Protein AF-A0A945V9R2-F1 (afdb_monomer_lite)

Structure (mmCIF, N/CA/C/O backbone):
data_AF-A0A945V9R2-F1
#
_entry.id   AF-A0A945V9R2-F1
#
loop_
_atom_site.group_PDB
_atom_site.id
_atom_site.type_symbol
_atom_site.label_atom_id
_atom_site.label_alt_id
_atom_site.label_comp_id
_atom_site.label_asym_id
_atom_site.label_entity_id
_atom_site.label_seq_id
_atom_site.pdbx_PDB_ins_code
_atom_site.Cartn_x
_atom_site.Cartn_y
_atom_site.Cartn_z
_atom_site.occupancy
_atom_site.B_iso_or_equiv
_atom_site.auth_seq_id
_atom_site.auth_comp_id
_atom_site.auth_asym_id
_atom_site.auth_atom_id
_atom_site.pdbx_PDB_model_num
ATOM 1 N N . PHE A 1 1 ? -8.295 -0.120 8.525 1.00 95.44 1 PHE A N 1
ATOM 2 C CA . PHE A 1 1 ? -8.521 0.488 7.198 1.00 95.44 1 PHE A CA 1
ATOM 3 C C . PHE A 1 1 ? -9.540 1.601 7.311 1.00 95.44 1 PHE A C 1
ATOM 5 O O . PHE A 1 1 ? -10.338 1.575 8.242 1.00 95.44 1 PHE A O 1
ATOM 12 N N . VAL A 1 2 ? -9.532 2.551 6.381 1.00 96.94 2 VAL A N 1
ATOM 13 C CA . VAL A 1 2 ? -10.630 3.510 6.217 1.00 96.94 2 VAL A CA 1
ATOM 14 C C . VAL A 1 2 ? -11.434 3.109 4.989 1.00 96.94 2 VAL A C 1
ATOM 16 O O . VAL A 1 2 ? -10.918 3.139 3.867 1.00 96.94 2 VAL A O 1
ATOM 19 N N . THR A 1 3 ? -12.676 2.687 5.196 1.00 97.12 3 THR A N 1
ATOM 20 C CA . THR A 1 3 ? -13.539 2.170 4.128 1.00 97.12 3 THR A CA 1
ATOM 21 C C . THR A 1 3 ? -13.741 3.228 3.042 1.00 97.12 3 THR A C 1
ATOM 23 O O . THR A 1 3 ? -14.028 4.383 3.339 1.00 97.12 3 THR A O 1
ATOM 26 N N . GLY A 1 4 ? -13.558 2.844 1.775 1.00 96.50 4 GLY A N 1
ATOM 27 C CA . GLY A 1 4 ? -13.729 3.738 0.622 1.00 96.50 4 GLY A CA 1
ATOM 28 C C . GLY A 1 4 ? -12.600 4.750 0.386 1.00 96.50 4 GLY A C 1
ATOM 29 O O . GLY A 1 4 ? -12.610 5.422 -0.640 1.00 96.50 4 GLY A O 1
ATOM 30 N N . SER A 1 5 ? -11.598 4.827 1.268 1.00 97.06 5 SER A N 1
ATOM 31 C CA . SER A 1 5 ? -10.526 5.832 1.163 1.00 97.06 5 SER A CA 1
ATOM 32 C C . SER A 1 5 ? -9.612 5.685 -0.055 1.00 97.06 5 SER A C 1
ATOM 34 O O . SER A 1 5 ? -8.985 6.652 -0.459 1.00 97.06 5 SER A O 1
ATOM 36 N N . HIS A 1 6 ? -9.592 4.515 -0.697 1.00 96.50 6 HIS A N 1
ATOM 37 C CA . HIS A 1 6 ? -8.896 4.311 -1.970 1.00 96.50 6 HIS A CA 1
ATOM 38 C C . HIS A 1 6 ? -9.439 5.169 -3.122 1.00 96.50 6 HIS A C 1
ATOM 40 O O . HIS A 1 6 ? -8.777 5.270 -4.148 1.00 96.50 6 HIS A O 1
ATOM 46 N N . LYS A 1 7 ? -10.640 5.745 -2.967 1.00 96.19 7 LYS A N 1
ATOM 47 C CA . LYS A 1 7 ? -11.268 6.671 -3.921 1.00 96.19 7 LYS A CA 1
ATOM 48 C C . LYS A 1 7 ? -11.005 8.142 -3.583 1.00 96.19 7 LYS A C 1
ATOM 50 O O . LYS A 1 7 ? -11.640 9.017 -4.162 1.00 96.19 7 LYS A O 1
ATOM 55 N N . TRP A 1 8 ? -10.187 8.424 -2.571 1.00 95.06 8 TRP A N 1
ATOM 56 C CA . TRP A 1 8 ? -9.798 9.789 -2.219 1.00 95.06 8 TRP A CA 1
ATOM 57 C C . TRP A 1 8 ? -8.551 10.206 -2.998 1.00 95.06 8 TRP A C 1
ATOM 59 O O . TRP A 1 8 ? -7.865 9.368 -3.581 1.00 95.06 8 TRP A O 1
ATOM 69 N N . ASP A 1 9 ? -8.258 11.503 -2.983 1.00 92.81 9 ASP A N 1
ATOM 70 C CA . ASP A 1 9 ? -7.094 12.047 -3.671 1.00 92.81 9 ASP A CA 1
ATOM 71 C C . ASP A 1 9 ? -5.790 11.611 -3.005 1.00 92.81 9 ASP A C 1
ATOM 73 O O . ASP A 1 9 ? -5.721 11.399 -1.787 1.00 92.81 9 ASP A O 1
ATOM 77 N N . LEU A 1 10 ? -4.734 11.527 -3.814 1.00 87.69 10 LEU A N 1
ATOM 78 C CA . LEU A 1 10 ? -3.398 11.219 -3.329 1.00 87.69 10 LEU A CA 1
ATOM 79 C C . LEU A 1 10 ? -2.965 12.270 -2.301 1.00 87.69 10 LEU A C 1
ATOM 81 O O . LEU A 1 10 ? -2.933 13.467 -2.583 1.00 87.69 10 LEU A O 1
ATOM 85 N N . HIS A 1 11 ? -2.590 11.803 -1.115 1.00 82.62 11 HIS A N 1
ATOM 86 C CA . HIS A 1 11 ? -2.061 12.651 -0.060 1.00 82.62 11 HIS A CA 1
ATOM 87 C C . HIS A 1 11 ? -0.593 12.304 0.191 1.00 82.62 11 HIS A C 1
ATOM 89 O O . HIS A 1 11 ? -0.300 11.150 0.524 1.00 82.62 11 HIS A O 1
ATOM 95 N N . PRO A 1 12 ? 0.342 13.255 0.027 1.00 75.81 12 PRO A N 1
ATOM 96 C CA . PRO A 1 12 ? 1.732 13.002 0.364 1.00 75.81 12 PRO A CA 1
ATOM 97 C C . PRO A 1 12 ? 1.860 12.763 1.875 1.00 75.81 12 PRO A C 1
ATOM 99 O O . PRO A 1 12 ? 1.192 13.438 2.658 1.00 75.81 12 PRO A O 1
ATOM 102 N N . PRO A 1 13 ? 2.713 11.824 2.311 1.00 68.56 13 PRO A N 1
ATOM 103 C CA . PRO A 1 13 ? 2.945 11.609 3.729 1.00 68.56 13 PRO A CA 1
ATOM 104 C C . PRO A 1 13 ? 3.585 12.851 4.362 1.00 68.56 13 PRO A C 1
ATOM 106 O O . PRO A 1 13 ? 4.562 13.397 3.848 1.00 68.56 13 PRO A O 1
ATOM 109 N N . SER A 1 14 ? 3.058 13.261 5.508 1.00 67.00 14 SER A N 1
ATOM 110 C CA . SER A 1 14 ? 3.589 14.313 6.375 1.00 67.00 14 SER A CA 1
ATOM 111 C C . SER A 1 14 ? 4.205 13.672 7.625 1.00 67.00 14 SER A C 1
ATOM 113 O O . SER A 1 14 ? 3.546 12.951 8.370 1.00 67.00 14 SER A O 1
ATOM 115 N N . GLY A 1 15 ? 5.494 13.926 7.867 1.00 66.44 15 GLY A N 1
ATOM 116 C CA . GLY A 1 15 ? 6.194 13.468 9.074 1.00 66.44 15 GLY A CA 1
ATOM 117 C C . GLY A 1 15 ? 6.658 12.004 9.062 1.00 66.44 15 GLY A C 1
ATOM 118 O O . GLY A 1 15 ? 6.846 11.383 8.014 1.00 66.44 15 GLY A O 1
ATOM 119 N N . THR A 1 16 ? 6.922 11.467 10.256 1.00 65.19 16 THR A N 1
ATOM 120 C CA . THR A 1 16 ? 7.491 10.126 10.447 1.00 65.19 16 THR A CA 1
ATOM 121 C C . THR A 1 16 ? 6.409 9.055 10.325 1.00 65.19 16 THR A C 1
ATOM 123 O O . THR A 1 16 ? 5.498 8.979 11.144 1.00 65.19 16 THR A O 1
ATOM 126 N N . PHE A 1 17 ? 6.536 8.182 9.326 1.00 66.50 17 PHE A N 1
ATOM 127 C CA . PHE A 1 17 ? 5.608 7.066 9.107 1.00 66.50 17 PHE A CA 1
ATOM 128 C C . PHE A 1 17 ? 5.687 5.988 10.205 1.00 66.50 17 PHE A C 1
ATOM 130 O O . PHE A 1 17 ? 4.699 5.324 10.514 1.00 66.50 17 PHE A O 1
ATOM 137 N N . ASN A 1 18 ? 6.864 5.813 10.811 1.00 65.06 18 ASN A N 1
ATOM 138 C CA . ASN A 1 18 ? 7.112 4.754 11.784 1.00 65.06 18 ASN A CA 1
ATOM 139 C C . ASN A 1 18 ? 6.842 5.242 13.210 1.00 65.06 18 ASN A C 1
ATOM 141 O O . ASN A 1 18 ? 7.565 6.097 13.712 1.00 65.06 18 ASN A O 1
ATOM 145 N N . ALA A 1 19 ? 5.835 4.639 13.847 1.00 70.50 19 ALA A N 1
ATOM 146 C CA . ALA A 1 19 ? 5.515 4.776 15.270 1.00 70.50 19 ALA A CA 1
ATOM 147 C C . ALA A 1 19 ? 5.408 6.225 15.812 1.00 70.50 19 ALA A C 1
ATOM 149 O O . ALA A 1 19 ? 6.034 6.535 16.823 1.00 70.50 19 ALA A O 1
ATOM 150 N N . PRO A 1 20 ? 4.617 7.119 15.187 1.00 79.00 20 PRO A N 1
ATOM 151 C CA . PRO A 1 20 ? 4.291 8.408 15.797 1.00 79.00 20 PRO A CA 1
ATOM 152 C C . PRO A 1 20 ? 3.357 8.237 17.011 1.00 79.00 20 PRO A C 1
ATOM 154 O O . PRO A 1 20 ? 2.565 7.291 17.058 1.00 79.00 20 PRO A O 1
ATOM 157 N N . ASP A 1 21 ? 3.379 9.203 17.935 1.00 83.12 21 ASP A N 1
ATOM 158 C CA . ASP A 1 21 ? 2.527 9.206 19.138 1.00 83.12 21 ASP A CA 1
ATOM 159 C C . ASP A 1 21 ? 1.024 9.129 18.802 1.00 83.12 21 ASP A C 1
ATOM 161 O O . ASP A 1 21 ? 0.285 8.338 19.388 1.00 83.12 21 ASP A O 1
ATOM 165 N N . ASP A 1 22 ? 0.564 9.903 17.805 1.00 86.56 22 ASP A N 1
ATOM 166 C CA . ASP A 1 22 ? -0.775 9.768 17.211 1.00 86.56 22 ASP A CA 1
ATOM 167 C C . ASP A 1 22 ? -0.674 9.335 15.743 1.00 86.56 22 ASP A C 1
ATOM 169 O O . ASP A 1 22 ? -0.689 10.149 14.818 1.00 86.56 22 ASP A O 1
ATOM 173 N N . TYR A 1 23 ? -0.653 8.020 15.521 1.00 85.25 23 TYR A N 1
ATOM 174 C CA . TYR A 1 23 ? -0.666 7.406 14.186 1.00 85.25 23 TYR A CA 1
ATOM 175 C C . TYR A 1 23 ? -1.922 7.698 13.352 1.00 85.25 23 TYR A C 1
ATOM 177 O O . TYR A 1 23 ? -1.969 7.341 12.175 1.00 85.25 23 TYR A O 1
ATOM 185 N N . LYS A 1 24 ? -2.950 8.337 13.927 1.00 90.00 24 LYS A N 1
ATOM 186 C CA . LYS A 1 24 ? -4.153 8.769 13.201 1.00 90.00 24 LYS A CA 1
ATOM 187 C C . LYS A 1 24 ? -4.165 10.270 12.913 1.00 90.00 24 LYS A C 1
ATOM 189 O O . LYS A 1 24 ? -5.119 10.728 12.286 1.00 90.00 24 LYS A O 1
ATOM 194 N N . LYS A 1 25 ? -3.167 11.038 13.362 1.00 90.00 25 LYS A N 1
ATOM 195 C CA . LYS A 1 25 ? -3.149 12.504 13.250 1.00 90.00 25 LYS A CA 1
ATOM 196 C C . LYS A 1 25 ? -3.369 12.976 11.812 1.00 90.00 25 LYS A C 1
ATOM 198 O O . LYS A 1 25 ? -4.330 13.696 11.553 1.00 90.00 25 LYS A O 1
ATOM 203 N N . GLU A 1 26 ? -2.543 12.509 10.880 1.00 90.12 26 GLU A N 1
ATOM 204 C CA . GLU A 1 26 ? -2.611 12.932 9.474 1.00 90.12 26 GLU A CA 1
ATOM 205 C C . GLU A 1 26 ? -3.913 12.496 8.800 1.00 90.12 26 GLU A C 1
ATOM 207 O O . GLU A 1 26 ? -4.529 13.274 8.077 1.00 90.12 26 GLU A O 1
ATOM 212 N N . LEU A 1 27 ? -4.418 11.302 9.129 1.00 92.19 27 LEU A N 1
ATOM 213 C CA . LEU A 1 27 ? -5.725 10.845 8.658 1.00 92.19 27 LEU A CA 1
ATOM 214 C C . LEU A 1 27 ? -6.850 11.791 9.106 1.00 92.19 27 LEU A C 1
ATOM 216 O O . LEU A 1 27 ? -7.715 12.151 8.306 1.00 92.19 27 LEU A O 1
ATOM 220 N N . LYS A 1 28 ? -6.856 12.188 10.386 1.00 93.19 28 LYS A N 1
ATOM 221 C CA . LYS A 1 28 ? -7.869 13.101 10.939 1.00 93.19 28 LYS A CA 1
ATOM 222 C C . LYS A 1 28 ? -7.791 14.478 10.275 1.00 93.19 28 LYS A C 1
ATOM 224 O O . LYS A 1 28 ? -8.834 15.039 9.945 1.00 93.19 28 LYS A O 1
ATOM 229 N N . ILE A 1 29 ? -6.580 15.001 10.065 1.00 92.38 29 ILE A N 1
ATOM 230 C CA . ILE A 1 29 ? -6.352 16.290 9.393 1.00 92.38 29 ILE A CA 1
ATOM 231 C C . ILE A 1 29 ? -6.852 16.226 7.949 1.00 92.38 29 ILE A C 1
ATOM 233 O O . ILE A 1 29 ? -7.659 17.066 7.548 1.00 92.38 29 ILE A O 1
ATOM 237 N N . TYR A 1 30 ? -6.439 15.207 7.191 1.00 93.44 30 TYR A N 1
ATOM 238 C CA . TYR A 1 30 ? -6.861 15.023 5.806 1.00 93.44 30 TYR A CA 1
ATOM 239 C C . TYR A 1 30 ? -8.384 14.929 5.693 1.00 93.44 30 TYR A C 1
ATOM 241 O O . TYR A 1 30 ? -8.991 15.632 4.886 1.00 93.44 30 TYR A O 1
ATOM 249 N N . ALA A 1 31 ? -9.016 14.096 6.523 1.00 94.75 31 ALA A N 1
ATOM 250 C CA . ALA A 1 31 ? -10.457 13.905 6.472 1.00 94.75 31 ALA A CA 1
ATOM 251 C C . ALA A 1 31 ? -11.227 15.187 6.805 1.00 94.75 31 ALA A C 1
ATOM 253 O O . ALA A 1 31 ? -12.174 15.523 6.096 1.00 94.75 31 ALA A O 1
ATOM 254 N N . LYS A 1 32 ? -10.783 15.940 7.820 1.00 95.38 32 LYS A N 1
ATOM 255 C CA . LYS A 1 32 ? -11.371 17.239 8.171 1.00 95.38 32 LYS A CA 1
ATOM 256 C C . LYS A 1 32 ? -11.242 18.246 7.026 1.00 95.38 32 LYS A C 1
ATOM 258 O O . LYS A 1 32 ? -12.234 18.856 6.648 1.00 95.38 32 LYS A O 1
ATOM 263 N N . ASN A 1 33 ? -10.045 18.398 6.461 1.00 95.06 33 ASN A N 1
ATOM 264 C CA . ASN A 1 33 ? -9.776 19.401 5.426 1.00 95.06 33 ASN A CA 1
AT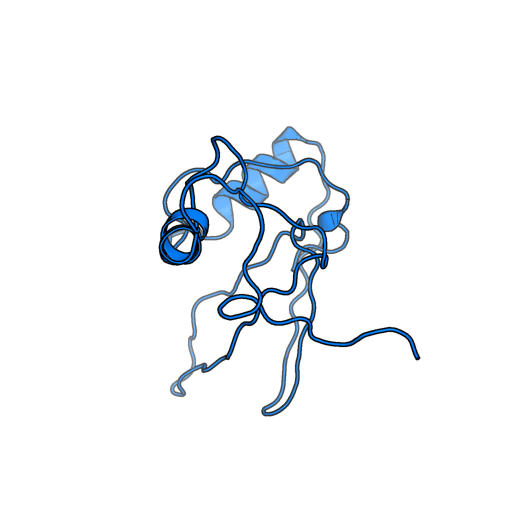OM 265 C C . ASN A 1 33 ? -10.476 19.095 4.094 1.00 95.06 33 ASN A C 1
ATOM 267 O O . ASN A 1 33 ? -10.730 20.007 3.317 1.00 95.06 33 ASN A O 1
ATOM 271 N N . ASN A 1 34 ? -10.795 17.824 3.836 1.00 95.56 34 ASN A N 1
ATOM 272 C CA . ASN A 1 34 ? -11.395 17.371 2.579 1.00 95.56 34 ASN A CA 1
ATOM 273 C C . ASN A 1 34 ? -12.848 16.891 2.741 1.00 95.56 34 ASN A C 1
ATOM 275 O O . ASN A 1 34 ? -13.351 16.172 1.873 1.00 95.56 34 ASN A O 1
ATOM 279 N N . ASN A 1 35 ? -13.511 17.247 3.850 1.00 96.38 35 ASN A N 1
ATOM 280 C CA . ASN A 1 35 ? -14.896 16.870 4.162 1.00 96.38 35 ASN A CA 1
ATOM 281 C C . ASN A 1 35 ? -15.173 15.363 3.990 1.00 96.38 35 ASN A C 1
ATOM 283 O O . ASN A 1 35 ? -16.205 14.958 3.452 1.00 96.38 35 ASN A O 1
ATOM 287 N N . LYS A 1 36 ? -14.230 14.510 4.409 1.00 96.69 36 LYS A N 1
ATOM 288 C CA . LYS A 1 36 ? -14.382 13.052 4.349 1.00 96.69 36 LYS A CA 1
ATOM 289 C C . LYS A 1 36 ? -14.923 12.520 5.670 1.00 96.69 36 LYS A C 1
ATOM 291 O O . LYS A 1 36 ? -14.413 12.836 6.743 1.00 96.69 36 LYS A O 1
ATOM 296 N N . THR A 1 37 ? -15.905 11.631 5.594 1.00 94.75 37 THR A N 1
ATOM 297 C CA . THR A 1 37 ? -16.371 10.870 6.756 1.00 94.75 37 THR A CA 1
ATOM 298 C C . THR A 1 37 ? -15.406 9.725 7.050 1.00 94.75 37 THR A C 1
ATOM 300 O O . THR A 1 37 ? -15.121 8.893 6.187 1.00 94.75 37 THR A O 1
ATOM 303 N N . LEU A 1 38 ? -14.911 9.656 8.286 1.00 96.19 38 LEU A N 1
ATOM 304 C CA . LEU A 1 38 ? -14.040 8.571 8.728 1.00 96.19 38 LEU A CA 1
ATOM 305 C C . LEU A 1 38 ? -14.859 7.345 9.136 1.00 96.19 38 LEU A C 1
ATOM 307 O O . LEU A 1 38 ? -15.396 7.292 10.238 1.00 96.19 38 LEU A O 1
ATOM 311 N N . ASN A 1 39 ? -14.884 6.326 8.277 1.00 96.50 39 ASN A N 1
ATOM 312 C CA . ASN A 1 39 ? -15.340 4.985 8.638 1.00 96.50 39 ASN A CA 1
ATOM 313 C C . ASN A 1 39 ? -14.127 4.056 8.809 1.00 96.50 39 ASN A C 1
ATOM 315 O O . ASN A 1 39 ? -13.636 3.472 7.839 1.00 96.50 39 ASN A O 1
ATOM 319 N N . ILE A 1 40 ? -13.594 3.986 10.033 1.00 96.00 40 ILE A N 1
ATOM 320 C CA . ILE A 1 40 ? -12.412 3.177 10.356 1.00 96.00 40 ILE A CA 1
ATOM 321 C C . ILE A 1 40 ? -12.855 1.771 10.762 1.00 96.00 40 ILE A C 1
ATOM 323 O O . ILE A 1 40 ? -13.506 1.599 11.787 1.00 96.00 40 ILE A O 1
ATOM 327 N N . VAL A 1 41 ? -12.426 0.766 9.999 1.00 95.62 41 VAL A N 1
ATOM 328 C CA . VAL A 1 41 ? -12.752 -0.646 10.229 1.00 95.62 41 VAL A CA 1
ATOM 329 C C . VAL A 1 41 ? -11.483 -1.448 10.521 1.00 95.62 41 VAL A C 1
ATOM 331 O O . VAL A 1 41 ? -10.467 -1.323 9.821 1.00 95.62 41 VAL A O 1
ATOM 334 N N . GLY A 1 42 ? -11.534 -2.254 11.582 1.00 94.25 42 GLY A N 1
ATOM 335 C CA . GLY A 1 42 ? -10.509 -3.240 11.924 1.00 94.25 42 GLY A CA 1
ATOM 336 C C . GLY A 1 42 ? -10.731 -4.552 11.174 1.00 94.25 42 GLY A C 1
ATOM 337 O O . GLY A 1 42 ? -11.869 -4.936 10.927 1.00 94.25 42 GLY A O 1
ATOM 338 N N . VAL A 1 43 ? -9.645 -5.234 10.815 1.00 92.62 43 VAL A N 1
ATOM 339 C CA . VAL A 1 43 ? -9.692 -6.569 10.207 1.00 92.62 43 VAL A CA 1
ATOM 340 C C . VAL A 1 43 ? -8.865 -7.498 11.082 1.00 92.62 43 VAL A C 1
ATOM 342 O O . VAL A 1 43 ? -7.667 -7.276 11.258 1.00 92.62 43 VAL A O 1
ATOM 345 N N . ASN A 1 44 ? -9.512 -8.522 11.631 1.00 93.19 44 ASN A N 1
ATOM 346 C CA . ASN A 1 44 ? -8.845 -9.557 12.408 1.00 93.19 44 ASN A CA 1
ATOM 347 C C . ASN A 1 44 ? -8.458 -10.688 11.461 1.00 93.19 44 ASN A C 1
ATOM 349 O O . ASN A 1 44 ? -9.322 -11.314 10.853 1.00 93.19 44 ASN A O 1
ATOM 353 N N . VAL A 1 45 ? -7.157 -10.928 11.336 1.00 94.75 45 VAL A N 1
ATOM 354 C CA . VAL A 1 45 ? -6.605 -11.934 10.431 1.00 94.75 45 VAL A CA 1
ATOM 355 C C . VAL A 1 45 ? -6.059 -13.086 11.280 1.00 94.75 45 VAL A C 1
ATOM 357 O O . VAL A 1 45 ? -5.123 -12.855 12.051 1.00 94.75 45 VAL A O 1
ATOM 360 N N . PRO A 1 46 ? -6.636 -14.301 11.206 1.00 95.19 46 PRO A N 1
ATOM 361 C CA . PRO A 1 46 ? -6.079 -15.465 11.892 1.00 95.19 46 PRO A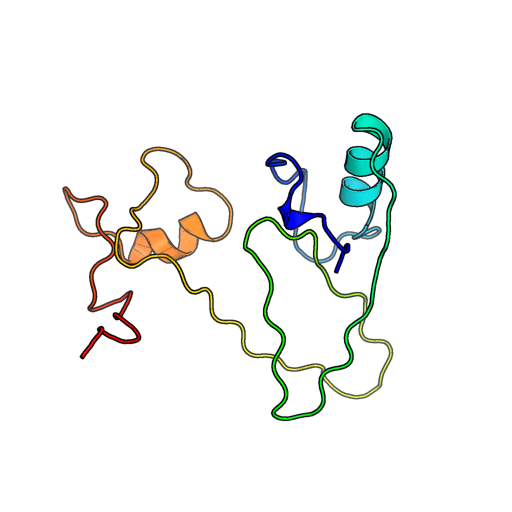 CA 1
ATOM 362 C C . PRO A 1 46 ? -4.733 -15.871 11.273 1.00 95.19 46 PRO A C 1
ATOM 364 O O . PRO A 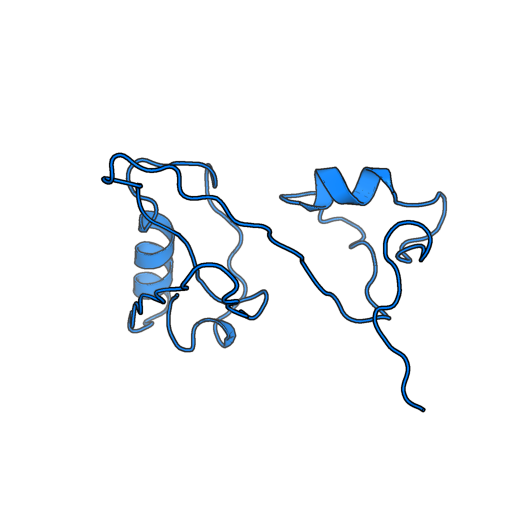1 46 ? -4.385 -15.435 10.176 1.00 95.19 46 PRO A O 1
ATOM 367 N N . ALA A 1 47 ? -3.969 -16.730 11.953 1.00 96.25 47 ALA A N 1
ATOM 368 C CA . ALA A 1 47 ? -2.746 -17.293 11.379 1.00 96.25 47 ALA A CA 1
ATOM 369 C C . ALA A 1 47 ? -3.057 -18.009 10.049 1.00 96.25 47 ALA A C 1
ATOM 371 O O . ALA A 1 47 ? -4.012 -18.777 9.967 1.00 96.25 47 ALA A O 1
ATOM 372 N N . GLY A 1 48 ? -2.274 -17.719 9.006 1.00 96.50 48 GLY A N 1
ATOM 373 C CA . GLY A 1 48 ? -2.529 -18.193 7.638 1.00 96.50 48 GLY A CA 1
ATOM 374 C C . GLY A 1 48 ? -3.569 -17.379 6.856 1.00 96.50 48 GLY A C 1
ATOM 375 O O . GLY A 1 48 ? -3.729 -17.595 5.659 1.00 96.50 48 GLY A O 1
ATOM 376 N N . GLY A 1 49 ? -4.252 -16.425 7.494 1.00 97.44 49 GLY A N 1
ATOM 377 C CA . GLY A 1 49 ? -5.147 -15.490 6.821 1.00 97.44 49 GLY A CA 1
ATOM 378 C C . GLY A 1 49 ? -4.395 -14.381 6.079 1.00 97.44 49 GLY A C 1
ATOM 379 O O . GLY A 1 49 ? -3.237 -14.076 6.370 1.00 97.44 49 GLY A O 1
ATOM 380 N N . VAL A 1 50 ? -5.090 -13.730 5.146 1.00 96.94 50 VAL A N 1
ATOM 381 C CA . VAL A 1 50 ? -4.559 -12.623 4.342 1.00 96.94 50 VAL A CA 1
ATOM 382 C C . VAL A 1 50 ? -5.573 -11.482 4.260 1.00 96.94 50 VAL A C 1
ATOM 384 O O . VAL A 1 50 ? -6.782 -11.705 4.260 1.00 96.94 50 VAL A O 1
ATOM 387 N N . SER A 1 51 ? -5.078 -10.246 4.183 1.00 95.88 51 SER A N 1
ATOM 388 C CA . SER A 1 51 ? -5.881 -9.066 3.858 1.00 95.88 51 SER A CA 1
ATOM 389 C C . SER A 1 51 ? -5.276 -8.341 2.662 1.00 95.88 51 SER A C 1
ATOM 391 O O . SER A 1 51 ? -4.077 -8.066 2.667 1.00 95.88 51 SER A O 1
ATOM 393 N N . PHE A 1 52 ? -6.107 -7.969 1.693 1.00 96.38 52 PHE A N 1
ATOM 394 C CA . PHE A 1 52 ? -5.708 -7.152 0.548 1.00 96.38 52 PHE A CA 1
ATOM 395 C C . PHE A 1 52 ? -6.179 -5.709 0.732 1.00 96.38 52 PHE A C 1
ATOM 397 O O . PHE A 1 52 ? -7.269 -5.464 1.253 1.00 96.38 52 PHE A O 1
ATOM 404 N N . HIS A 1 53 ? -5.376 -4.747 0.284 1.00 96.62 53 HIS A N 1
ATOM 405 C CA . HIS A 1 53 ? -5.787 -3.348 0.217 1.00 96.62 53 HIS A CA 1
ATOM 406 C C . HIS A 1 53 ? -5.214 -2.663 -1.020 1.00 96.62 53 HIS A C 1
ATOM 408 O O . HIS A 1 53 ? -4.114 -2.966 -1.471 1.00 96.62 53 HIS A O 1
ATOM 414 N N . HIS A 1 54 ? -5.961 -1.696 -1.549 1.00 96.12 54 HIS A N 1
ATOM 415 C CA . HIS A 1 54 ? -5.500 -0.856 -2.651 1.00 96.12 54 HIS A CA 1
ATOM 416 C C . HIS A 1 54 ? -4.356 0.067 -2.194 1.00 96.12 54 HIS A C 1
ATOM 418 O O . HIS A 1 54 ? -4.351 0.488 -1.031 1.00 96.12 54 HIS A O 1
ATOM 424 N N . GLY A 1 55 ? -3.450 0.451 -3.103 1.00 92.06 55 GLY A N 1
ATOM 425 C CA . GLY A 1 55 ? -2.302 1.326 -2.807 1.00 92.06 55 GLY A CA 1
ATOM 426 C C . GLY A 1 55 ? -2.673 2.714 -2.263 1.00 92.06 55 GLY A C 1
ATOM 427 O O . GLY A 1 55 ? -1.916 3.296 -1.497 1.00 92.06 55 GLY A O 1
ATOM 428 N N . LEU A 1 56 ? -3.873 3.208 -2.588 1.00 93.25 56 LEU A N 1
ATOM 429 C CA . LEU A 1 56 ? -4.426 4.473 -2.068 1.00 93.25 56 LEU A CA 1
ATOM 430 C C . LEU A 1 56 ? -5.244 4.321 -0.775 1.00 93.25 56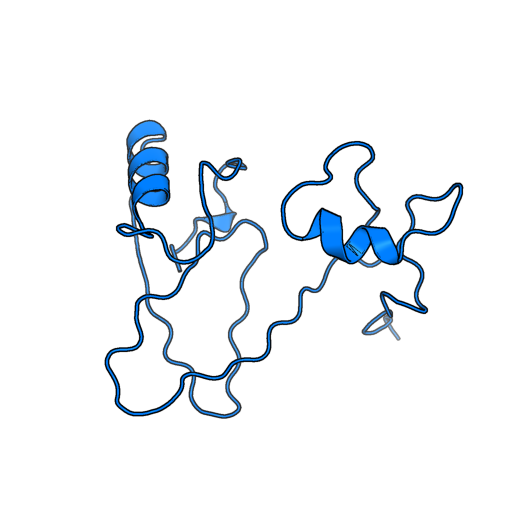 LEU A C 1
ATOM 432 O O . LEU A 1 56 ? -5.769 5.299 -0.251 1.00 93.25 56 LEU A O 1
ATOM 436 N N . THR A 1 57 ? -5.425 3.103 -0.263 1.00 95.62 57 THR A N 1
ATOM 437 C CA . THR A 1 57 ? -6.231 2.907 0.948 1.00 95.62 57 THR A CA 1
ATOM 438 C C . THR A 1 57 ? -5.496 3.464 2.158 1.00 95.62 57 THR A C 1
ATOM 440 O O . THR A 1 57 ? -4.408 2.993 2.489 1.00 95.62 57 THR A O 1
ATOM 443 N N . TRP A 1 58 ? -6.127 4.371 2.902 1.00 94.38 58 TRP A N 1
ATOM 444 C CA . TRP A 1 58 ? -5.645 4.741 4.229 1.00 94.38 58 TRP A CA 1
ATOM 445 C C . TRP A 1 58 ? -5.749 3.535 5.168 1.00 94.38 58 TRP A C 1
ATOM 447 O O . TRP A 1 58 ? -6.831 2.989 5.429 1.00 94.38 58 TRP A O 1
ATOM 457 N N . HIS A 1 59 ? -4.605 3.102 5.683 1.00 93.81 59 HIS A N 1
ATOM 458 C CA . HIS A 1 59 ? -4.496 1.945 6.557 1.00 93.81 59 HIS A CA 1
ATOM 459 C C . HIS A 1 59 ? -3.354 2.128 7.553 1.00 93.81 59 HIS A C 1
ATOM 461 O O . HIS A 1 59 ? -2.518 3.015 7.430 1.00 93.81 59 HIS A O 1
ATOM 467 N N . GLY A 1 60 ? -3.371 1.301 8.586 1.00 91.19 60 GLY A N 1
ATOM 468 C CA . GLY A 1 60 ? -2.411 1.350 9.669 1.00 91.19 60 GLY A CA 1
ATOM 469 C C . GLY A 1 60 ? -2.816 0.373 10.756 1.00 91.19 60 GLY A C 1
ATOM 470 O O . GLY A 1 60 ? -3.927 -0.168 10.753 1.00 91.19 60 GLY A O 1
ATOM 471 N N . SER A 1 61 ? -1.907 0.157 11.692 1.00 89.75 61 SER A N 1
ATOM 472 C CA . SER A 1 61 ? -2.107 -0.746 12.815 1.00 89.75 61 SER A CA 1
ATOM 473 C C . SER A 1 61 ? -1.729 -0.041 14.107 1.00 89.75 61 SER A C 1
ATOM 475 O O . SER A 1 61 ? -0.699 0.627 14.147 1.00 89.75 61 SER A O 1
ATOM 477 N N . GLY A 1 62 ? -2.530 -0.221 15.154 1.00 88.31 62 GLY A N 1
ATOM 478 C CA . GLY A 1 62 ? -2.189 0.274 16.484 1.00 88.31 62 GLY A CA 1
ATOM 479 C C . GLY A 1 62 ? -1.103 -0.556 17.171 1.00 88.31 62 GLY A C 1
ATOM 480 O O . GLY A 1 62 ? -0.636 -1.575 16.638 1.00 88.31 62 GLY A O 1
ATOM 481 N N . LEU A 1 63 ? -0.758 -0.110 18.381 1.00 90.00 63 LEU A N 1
ATOM 482 C CA . LEU A 1 63 ? 0.139 -0.798 19.306 1.00 90.00 63 LEU A CA 1
ATOM 483 C C . LEU A 1 63 ? -0.336 -2.228 19.585 1.00 90.00 63 LEU A C 1
ATOM 485 O O . LEU A 1 63 ? -1.534 -2.514 19.634 1.00 90.00 63 LEU A O 1
ATOM 489 N N . ASN A 1 64 ? 0.626 -3.125 19.779 1.00 92.31 64 ASN A N 1
ATOM 490 C CA . ASN A 1 64 ? 0.357 -4.474 20.246 1.00 92.31 64 ASN A CA 1
ATOM 491 C C . ASN A 1 64 ? 0.388 -4.492 21.778 1.00 92.31 64 ASN A C 1
ATOM 493 O O . ASN A 1 64 ? 1.464 -4.472 22.363 1.00 92.31 64 ASN A O 1
ATOM 497 N N . ASN A 1 65 ? -0.787 -4.546 22.405 1.00 93.38 65 ASN A N 1
ATOM 498 C CA . ASN A 1 65 ? -0.928 -4.593 23.867 1.00 93.38 65 ASN A CA 1
ATOM 499 C C . ASN A 1 65 ? -0.982 -6.029 24.423 1.00 93.38 65 ASN A C 1
ATOM 501 O O . ASN A 1 65 ? -1.280 -6.225 25.598 1.00 93.38 65 ASN A O 1
ATOM 505 N N . SER A 1 66 ? -0.767 -7.044 23.580 1.00 94.88 66 SER A N 1
ATOM 506 C CA . SER A 1 66 ? -0.724 -8.442 24.016 1.00 94.88 66 SER A CA 1
ATOM 507 C C . SER A 1 66 ? 0.692 -8.856 24.420 1.00 94.88 66 SER A C 1
ATOM 509 O O . SER A 1 66 ? 1.668 -8.215 24.040 1.00 94.88 66 SER A O 1
ATOM 511 N N . GLN A 1 67 ? 0.807 -9.977 25.133 1.00 97.31 67 GLN A N 1
ATOM 512 C CA . GLN A 1 67 ? 2.102 -10.576 25.485 1.00 97.31 67 GLN A CA 1
ATOM 513 C C . GLN A 1 67 ? 2.761 -11.325 24.311 1.00 97.31 67 GLN A C 1
ATOM 515 O O . GLN A 1 67 ? 3.907 -11.751 24.407 1.00 97.31 67 GLN A O 1
ATOM 520 N N . ASN A 1 68 ? 2.050 -11.496 23.191 1.00 96.25 68 ASN A N 1
ATOM 521 C CA . ASN A 1 68 ? 2.518 -12.264 22.041 1.00 96.25 68 ASN A CA 1
ATOM 522 C C . ASN A 1 68 ? 2.983 -11.338 20.918 1.00 96.25 68 ASN A C 1
ATOM 524 O O . ASN A 1 68 ? 2.367 -10.310 20.643 1.00 96.25 68 ASN A O 1
ATOM 528 N N . HIS A 1 69 ? 4.039 -11.718 20.199 1.00 95.81 69 HIS A N 1
ATOM 529 C CA . HIS A 1 69 ? 4.509 -10.940 19.052 1.00 95.81 69 HIS A CA 1
ATOM 530 C C . HIS A 1 69 ? 3.527 -11.018 17.876 1.00 95.81 69 HIS A C 1
ATOM 532 O O . HIS A 1 69 ? 3.208 -12.104 17.392 1.00 95.81 69 HIS A O 1
ATOM 538 N N . ARG A 1 70 ? 3.127 -9.859 17.339 1.00 94.50 70 ARG A N 1
ATOM 539 C CA . ARG A 1 70 ? 2.390 -9.771 16.072 1.00 94.50 70 ARG A CA 1
ATOM 540 C C . ARG A 1 70 ? 3.371 -9.828 14.899 1.00 94.50 70 ARG A C 1
ATOM 542 O O . ARG A 1 70 ? 4.086 -8.860 14.651 1.00 94.50 70 ARG A O 1
ATOM 549 N N . ARG A 1 71 ? 3.396 -10.949 14.177 1.00 94.69 71 ARG A N 1
ATOM 550 C CA . ARG A 1 71 ? 4.239 -11.155 12.986 1.00 94.69 71 ARG A CA 1
ATOM 551 C C . ARG A 1 71 ? 3.376 -11.156 11.727 1.00 94.69 71 ARG A C 1
ATOM 553 O O . ARG A 1 71 ? 2.307 -11.756 11.728 1.00 94.69 71 ARG A O 1
ATOM 560 N N . ALA A 1 72 ? 3.841 -10.495 10.672 1.00 94.50 72 ALA A N 1
ATOM 561 C CA . ALA A 1 72 ? 3.178 -10.458 9.373 1.00 94.50 72 ALA A CA 1
ATOM 562 C C . ALA A 1 72 ? 4.220 -10.418 8.249 1.00 94.50 72 ALA A C 1
ATOM 564 O O . ALA A 1 72 ? 5.309 -9.874 8.437 1.00 94.50 72 ALA A O 1
ATOM 565 N N . LEU A 1 73 ? 3.857 -10.971 7.092 1.00 95.31 73 LEU A N 1
ATOM 566 C CA . LEU A 1 73 ? 4.566 -10.785 5.830 1.00 95.31 73 LEU A CA 1
ATOM 567 C C . LEU A 1 73 ? 3.741 -9.832 4.963 1.00 95.31 73 LEU A C 1
ATOM 569 O O . LEU A 1 73 ? 2.520 -9.960 4.899 1.00 95.31 73 LEU A O 1
ATOM 573 N N . VAL A 1 74 ? 4.407 -8.880 4.314 1.00 93.56 74 VAL A N 1
ATOM 574 C CA . VAL A 1 74 ? 3.769 -7.919 3.410 1.00 93.56 74 VAL A CA 1
ATOM 575 C C . VAL A 1 74 ? 4.433 -8.030 2.047 1.00 93.56 74 VAL A C 1
ATOM 577 O O . VAL A 1 74 ? 5.658 -7.980 1.953 1.00 93.56 74 VAL A O 1
ATOM 580 N N . ALA A 1 75 ? 3.615 -8.156 1.006 1.00 93.44 75 ALA A N 1
ATOM 581 C CA . ALA A 1 75 ? 4.041 -8.100 -0.384 1.00 93.44 75 ALA A CA 1
ATOM 582 C C . ALA A 1 75 ? 3.283 -6.972 -1.093 1.00 93.44 75 ALA A C 1
ATOM 584 O O . ALA A 1 75 ? 2.066 -6.852 -0.948 1.00 93.44 75 ALA A O 1
ATOM 585 N N . HIS A 1 76 ? 4.002 -6.149 -1.856 1.00 93.62 76 HIS A N 1
ATOM 586 C CA . HIS A 1 76 ? 3.397 -5.173 -2.757 1.00 93.62 76 HIS A CA 1
ATOM 587 C C . HIS A 1 76 ? 3.380 -5.762 -4.163 1.00 93.62 76 HIS A C 1
ATOM 589 O O . HIS A 1 76 ? 4.429 -6.137 -4.679 1.00 93.62 76 HIS A O 1
ATOM 595 N N . CYS A 1 77 ? 2.196 -5.826 -4.761 1.00 94.19 77 CYS A N 1
ATOM 596 C CA . CYS A 1 77 ? 2.021 -6.181 -6.164 1.00 94.19 77 CYS A CA 1
ATOM 597 C C . CYS A 1 77 ? 1.709 -4.899 -6.938 1.00 94.19 77 CYS A C 1
ATOM 599 O O . CYS A 1 77 ? 0.948 -4.055 -6.455 1.00 94.19 77 CYS A O 1
ATOM 601 N N . VAL A 1 78 ? 2.310 -4.750 -8.111 1.00 94.25 78 VAL A N 1
ATOM 602 C CA . VAL A 1 78 ? 2.107 -3.621 -9.025 1.00 94.25 78 VAL A CA 1
ATOM 603 C C . VAL A 1 78 ? 1.719 -4.168 -10.403 1.00 94.25 78 VAL A C 1
ATOM 605 O O . VAL A 1 78 ? 1.948 -5.356 -10.638 1.00 94.25 78 VAL A O 1
ATOM 608 N N . PRO A 1 79 ? 1.115 -3.350 -11.284 1.00 94.75 79 PRO A N 1
ATOM 609 C CA . PRO A 1 79 ? 0.916 -3.724 -12.684 1.00 94.75 79 PRO A CA 1
ATOM 610 C C . PRO A 1 79 ? 2.219 -4.193 -13.344 1.00 94.75 79 PRO A C 1
ATOM 612 O O . PRO A 1 79 ? 3.300 -3.740 -12.960 1.00 94.75 79 PRO A O 1
ATOM 615 N N . ASP A 1 80 ? 2.117 -5.085 -14.325 1.00 94.25 80 ASP A N 1
ATOM 616 C CA . ASP A 1 80 ? 3.262 -5.614 -15.077 1.00 94.25 80 ASP A CA 1
ATOM 617 C C . ASP A 1 80 ? 3.974 -4.533 -15.903 1.00 94.25 80 ASP A C 1
ATOM 619 O O . ASP A 1 80 ? 5.185 -4.595 -16.092 1.00 94.25 80 ASP A O 1
ATOM 623 N N . ASP A 1 81 ? 3.242 -3.495 -16.309 1.00 95.06 81 ASP A N 1
ATOM 624 C CA . ASP A 1 81 ? 3.748 -2.329 -17.036 1.00 95.06 81 ASP A CA 1
ATOM 625 C C . ASP A 1 81 ? 4.217 -1.181 -16.120 1.00 95.06 81 ASP A C 1
ATOM 627 O O . ASP A 1 81 ? 4.487 -0.063 -16.582 1.00 95.06 81 ASP A O 1
ATOM 631 N N . ALA A 1 82 ? 4.315 -1.427 -14.807 1.00 95.38 82 ALA A N 1
ATOM 632 C CA . ALA A 1 82 ? 4.794 -0.434 -13.859 1.00 95.38 82 ALA A CA 1
ATOM 633 C C . ALA A 1 82 ? 6.241 -0.019 -14.166 1.00 95.38 82 ALA A C 1
ATOM 635 O O . ALA A 1 82 ? 7.076 -0.813 -14.595 1.00 95.38 82 ALA A O 1
ATOM 636 N N . LYS A 1 83 ? 6.564 1.243 -13.856 1.00 95.94 83 LYS A N 1
ATOM 637 C CA . LYS A 1 83 ? 7.908 1.813 -14.022 1.00 95.94 83 LYS A CA 1
ATOM 638 C C . LYS A 1 83 ? 8.367 2.530 -12.765 1.00 95.94 83 LYS A C 1
ATOM 640 O O . LYS A 1 83 ? 7.567 3.070 -11.993 1.00 95.94 83 LYS A O 1
ATOM 645 N N . PHE A 1 84 ? 9.678 2.598 -12.572 1.00 95.44 84 PHE A N 1
ATOM 646 C CA . PHE A 1 84 ? 10.278 3.523 -11.628 1.00 95.44 84 PHE A CA 1
ATOM 647 C C . PHE A 1 84 ? 9.865 4.946 -11.994 1.00 95.44 84 PHE A C 1
ATOM 649 O O . PHE A 1 84 ? 10.121 5.432 -13.088 1.00 95.44 84 PHE A O 1
ATOM 656 N N . HIS A 1 85 ? 9.256 5.649 -11.043 1.00 91.81 85 HIS A N 1
ATOM 657 C CA . HIS A 1 85 ? 8.919 7.053 -11.239 1.00 91.81 85 HIS A CA 1
ATOM 658 C C . HIS A 1 85 ? 10.200 7.866 -11.551 1.00 91.81 85 HIS A C 1
ATOM 660 O O . HIS A 1 85 ? 11.227 7.620 -10.913 1.00 91.81 85 HIS A O 1
ATOM 666 N N . PRO A 1 86 ? 10.190 8.876 -12.436 1.00 87.88 86 PRO A N 1
ATOM 667 C CA . PRO A 1 86 ? 11.413 9.612 -12.784 1.00 87.88 86 PRO A CA 1
ATOM 668 C C . PRO A 1 86 ? 12.021 10.362 -11.587 1.00 87.88 86 PRO A C 1
ATOM 670 O O . PRO A 1 86 ? 13.227 10.330 -11.370 1.00 87.88 86 PRO A O 1
ATOM 673 N N . THR A 1 87 ? 11.178 10.994 -10.762 1.00 86.44 87 THR A N 1
ATOM 674 C CA . THR A 1 87 ? 11.625 11.884 -9.672 1.00 86.44 87 THR A CA 1
ATOM 675 C C . THR A 1 87 ? 11.236 11.456 -8.251 1.00 86.44 87 THR A C 1
ATOM 677 O O . THR A 1 87 ? 11.888 11.861 -7.291 1.00 86.44 87 THR A O 1
ATOM 680 N N . ASN A 1 88 ? 10.192 10.641 -8.063 1.00 83.50 88 ASN A N 1
ATOM 681 C CA . ASN A 1 88 ? 9.709 10.283 -6.729 1.00 83.50 88 ASN A CA 1
ATOM 682 C C . ASN A 1 88 ? 10.567 9.178 -6.091 1.00 83.50 88 ASN A C 1
ATOM 684 O O . ASN A 1 88 ? 10.358 7.985 -6.321 1.00 83.50 88 ASN A O 1
ATOM 688 N N . CYS A 1 89 ? 11.537 9.575 -5.270 1.00 81.25 89 CYS A N 1
ATOM 689 C CA . CYS A 1 89 ? 12.450 8.672 -4.561 1.00 81.25 89 CYS A CA 1
ATOM 690 C C . CYS A 1 89 ? 12.082 8.449 -3.081 1.00 81.25 89 CYS A C 1
ATOM 692 O O . CYS A 1 89 ? 12.875 7.865 -2.339 1.00 81.25 89 CYS A O 1
ATOM 694 N N . GLY A 1 90 ? 10.912 8.923 -2.641 1.00 82.31 90 GLY A N 1
ATOM 695 C CA . GLY A 1 90 ? 10.463 8.828 -1.251 1.00 82.31 90 GLY A CA 1
ATOM 696 C C . GLY A 1 90 ? 9.999 7.426 -0.840 1.00 82.31 90 GLY A C 1
ATOM 697 O O . GLY A 1 90 ? 9.824 6.531 -1.668 1.00 82.31 90 GLY A O 1
ATOM 698 N N . GLY A 1 91 ? 9.784 7.238 0.466 1.00 80.75 91 GLY A N 1
ATOM 699 C CA . GLY A 1 91 ? 9.215 6.009 1.027 1.00 80.75 91 GLY A CA 1
ATOM 700 C C . GLY A 1 91 ? 9.978 4.740 0.626 1.00 80.75 91 GLY A C 1
ATOM 701 O O . GLY A 1 91 ? 11.203 4.661 0.751 1.00 80.75 91 GLY A O 1
ATOM 702 N N . THR A 1 92 ? 9.246 3.745 0.121 1.00 81.31 92 THR A N 1
ATOM 703 C CA . THR A 1 92 ? 9.797 2.471 -0.373 1.00 81.31 92 THR A CA 1
ATOM 704 C C . THR A 1 92 ? 10.637 2.626 -1.643 1.00 81.31 92 THR A C 1
ATOM 706 O O . THR A 1 92 ? 11.480 1.769 -1.918 1.00 81.31 92 THR A O 1
ATOM 709 N N . GLY A 1 93 ? 10.500 3.739 -2.375 1.00 85.50 93 GLY A N 1
ATOM 710 C CA . GLY A 1 93 ? 11.285 4.029 -3.575 1.00 85.50 93 GLY A CA 1
ATOM 711 C C . GLY A 1 93 ? 12.793 4.006 -3.316 1.00 85.50 93 GLY A C 1
ATOM 712 O O . GLY A 1 93 ? 13.548 3.504 -4.145 1.00 85.50 93 GLY A O 1
ATOM 713 N N . ARG A 1 94 ? 13.244 4.438 -2.131 1.00 85.31 94 ARG A N 1
ATOM 714 C CA . ARG A 1 94 ? 14.661 4.369 -1.726 1.00 85.31 94 ARG A CA 1
ATOM 715 C C . ARG A 1 94 ? 15.198 2.933 -1.643 1.00 85.31 94 ARG A C 1
ATOM 717 O O . ARG A 1 94 ? 16.394 2.717 -1.825 1.00 85.31 94 ARG A O 1
ATOM 724 N N . ILE A 1 95 ? 14.337 1.962 -1.340 1.00 89.19 95 ILE A N 1
ATOM 725 C CA . ILE A 1 95 ? 14.703 0.544 -1.250 1.00 89.19 95 ILE A CA 1
ATOM 726 C C . ILE A 1 95 ? 14.669 -0.079 -2.645 1.00 89.19 95 ILE A C 1
ATOM 728 O O . ILE A 1 95 ? 15.671 -0.641 -3.078 1.00 89.19 95 ILE A O 1
ATOM 732 N N . TYR A 1 96 ? 13.557 0.072 -3.369 1.00 91.06 96 TYR A N 1
ATOM 733 C CA . TYR A 1 96 ? 13.370 -0.571 -4.674 1.00 91.06 96 TYR A CA 1
ATOM 734 C C . TYR A 1 96 ? 14.330 -0.054 -5.745 1.00 91.06 96 TYR A C 1
ATOM 736 O O . TYR A 1 96 ? 14.783 -0.828 -6.582 1.00 91.06 96 TYR A O 1
ATOM 744 N N . ARG A 1 97 ? 14.727 1.224 -5.689 1.00 91.94 97 ARG A N 1
ATOM 745 C CA . ARG A 1 97 ? 15.682 1.799 -6.653 1.00 91.94 97 ARG A CA 1
ATOM 746 C C . ARG A 1 97 ? 17.074 1.179 -6.612 1.00 91.94 97 ARG A C 1
ATOM 748 O O . ARG A 1 97 ? 17.814 1.353 -7.570 1.00 91.94 97 ARG A O 1
ATOM 755 N N . LYS A 1 98 ? 17.429 0.431 -5.563 1.00 93.12 98 LYS A N 1
ATOM 756 C CA . LYS A 1 98 ? 18.676 -0.355 -5.537 1.00 93.12 98 LYS A CA 1
ATOM 757 C C . LYS A 1 98 ? 18.714 -1.439 -6.622 1.00 93.12 98 LYS A C 1
ATOM 759 O O . LYS A 1 98 ? 19.792 -1.897 -6.970 1.00 93.12 98 LYS A O 1
ATOM 764 N N . TYR A 1 99 ? 17.547 -1.818 -7.139 1.00 94.94 99 TYR A N 1
ATOM 765 C CA . TYR A 1 99 ? 17.356 -2.819 -8.186 1.00 94.94 99 TYR A CA 1
ATOM 766 C C . TYR A 1 99 ? 17.044 -2.192 -9.556 1.00 94.94 99 TYR A C 1
ATOM 768 O O . TYR A 1 99 ? 16.736 -2.906 -10.507 1.00 94.94 99 TYR A O 1
ATOM 776 N N . LYS A 1 100 ? 17.093 -0.856 -9.668 1.00 94.88 100 LYS A N 1
ATOM 777 C CA . LYS A 1 100 ? 16.905 -0.146 -10.937 1.00 94.88 100 LYS A CA 1
ATOM 778 C C . LYS A 1 100 ? 18.148 -0.328 -11.801 1.00 94.88 100 LYS A C 1
ATOM 780 O O . LYS A 1 100 ? 19.252 -0.005 -11.369 1.00 94.88 100 LYS A O 1
ATOM 785 N N . MET A 1 101 ? 17.958 -0.804 -13.026 1.00 94.88 101 MET A N 1
ATOM 786 C CA . MET A 1 101 ? 19.040 -0.924 -14.001 1.00 94.88 101 MET A CA 1
ATOM 787 C C . MET A 1 101 ? 19.414 0.451 -14.579 1.00 94.88 101 MET A C 1
ATOM 789 O O . MET A 1 101 ? 18.600 1.377 -14.627 1.00 94.88 101 MET A O 1
ATOM 793 N N . ASN A 1 102 ? 20.656 0.590 -15.044 1.00 93.19 102 ASN A N 1
ATOM 794 C CA . ASN A 1 102 ? 21.102 1.808 -15.719 1.00 93.19 102 ASN A CA 1
ATOM 795 C C . ASN A 1 102 ? 20.289 2.042 -17.003 1.00 93.19 102 ASN A C 1
ATOM 797 O O . ASN A 1 102 ? 19.964 1.095 -17.715 1.00 93.19 102 ASN A O 1
ATOM 801 N N . ASN A 1 103 ? 20.003 3.309 -17.317 1.00 93.38 103 ASN A N 1
ATOM 802 C CA . ASN A 1 103 ? 19.350 3.743 -18.562 1.00 93.38 103 ASN A CA 1
ATOM 803 C C . ASN A 1 103 ? 17.942 3.174 -18.824 1.00 93.38 103 ASN A C 1
ATOM 805 O O . ASN A 1 103 ? 17.468 3.220 -19.954 1.00 93.38 103 ASN A O 1
ATOM 809 N N . THR A 1 104 ? 17.255 2.663 -17.802 1.00 94.81 104 THR A N 1
ATOM 810 C CA . THR A 1 104 ? 15.857 2.233 -17.913 1.00 94.81 104 THR A CA 1
ATOM 811 C C . THR A 1 104 ? 15.085 2.527 -16.630 1.00 94.81 104 THR A C 1
ATOM 813 O O . THR A 1 104 ? 15.663 2.568 -15.538 1.00 94.81 104 THR A O 1
ATOM 816 N N . ASP A 1 105 ? 13.784 2.760 -16.772 1.00 95.50 105 ASP A N 1
ATOM 817 C CA . ASP A 1 105 ? 12.831 2.862 -15.666 1.00 95.50 105 ASP A CA 1
ATOM 818 C C . ASP A 1 105 ? 11.971 1.596 -15.530 1.00 95.50 105 ASP A C 1
ATOM 820 O O . ASP A 1 105 ? 11.153 1.520 -14.620 1.00 95.50 105 ASP A O 1
ATOM 824 N N . GLU A 1 106 ? 12.172 0.585 -16.375 1.00 96.38 106 GLU A N 1
ATOM 825 C CA . GLU A 1 106 ? 11.445 -0.683 -16.275 1.00 96.38 106 GLU A CA 1
ATOM 826 C C . GLU A 1 106 ? 11.817 -1.454 -14.997 1.00 96.38 106 GLU A C 1
ATOM 828 O O . GLU A 1 106 ? 12.960 -1.417 -14.516 1.00 96.38 106 GLU A O 1
ATOM 833 N N . LEU A 1 107 ? 10.846 -2.190 -14.456 1.00 95.94 107 LEU A N 1
ATOM 834 C CA . LEU A 1 107 ? 11.060 -3.121 -13.354 1.00 95.94 107 LEU A CA 1
ATOM 835 C C . LEU A 1 107 ? 11.609 -4.439 -13.920 1.00 95.94 107 LEU A C 1
ATOM 837 O O . LEU A 1 107 ? 10.900 -5.196 -14.566 1.00 95.94 107 LEU A O 1
ATOM 841 N N . ASN A 1 108 ? 12.896 -4.719 -13.696 1.00 95.56 108 ASN A N 1
ATOM 842 C CA . ASN A 1 108 ? 13.521 -5.944 -14.202 1.00 95.56 108 ASN A CA 1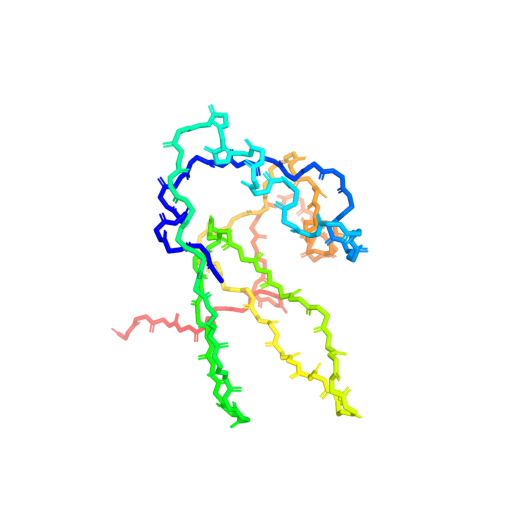
ATOM 843 C C . ASN A 1 108 ? 12.973 -7.195 -13.485 1.00 95.56 108 ASN A C 1
ATOM 845 O O . ASN A 1 108 ? 13.055 -7.280 -12.257 1.00 95.56 108 ASN A O 1
ATOM 849 N N . GLU A 1 109 ? 12.510 -8.192 -14.244 1.00 94.88 109 GLU A N 1
ATOM 850 C CA . GLU A 1 109 ? 11.892 -9.420 -13.713 1.00 94.88 109 GLU A CA 1
ATOM 851 C C . GLU A 1 109 ? 12.791 -10.235 -12.770 1.00 94.88 109 GLU A C 1
ATOM 853 O O . GLU A 1 109 ? 12.285 -10.940 -11.899 1.00 94.88 109 GLU A O 1
ATOM 858 N N . SER A 1 110 ? 14.120 -10.091 -12.860 1.00 95.31 110 SER A N 1
ATOM 859 C CA . SER A 1 110 ? 15.055 -10.746 -11.926 1.00 95.31 110 SER A CA 1
ATOM 860 C C . SER A 1 110 ? 14.864 -10.273 -10.479 1.00 95.31 110 SER A C 1
ATOM 862 O O . SER A 1 110 ? 15.271 -10.957 -9.540 1.00 95.31 110 SER A O 1
ATOM 864 N N . PHE A 1 111 ? 14.274 -9.088 -10.295 1.00 95.25 111 PHE A N 1
ATOM 865 C CA . PHE A 1 111 ? 14.008 -8.474 -8.993 1.00 95.25 111 PHE A CA 1
ATOM 866 C C . PHE A 1 111 ? 12.514 -8.241 -8.735 1.00 95.25 111 PHE A C 1
ATOM 868 O O . PHE A 1 111 ? 12.098 -8.180 -7.578 1.00 95.25 111 PHE A O 1
ATOM 875 N N . PHE A 1 112 ? 11.718 -8.113 -9.799 1.00 95.94 112 PHE A N 1
ATOM 876 C CA . PHE A 1 112 ? 10.281 -7.845 -9.767 1.00 95.94 11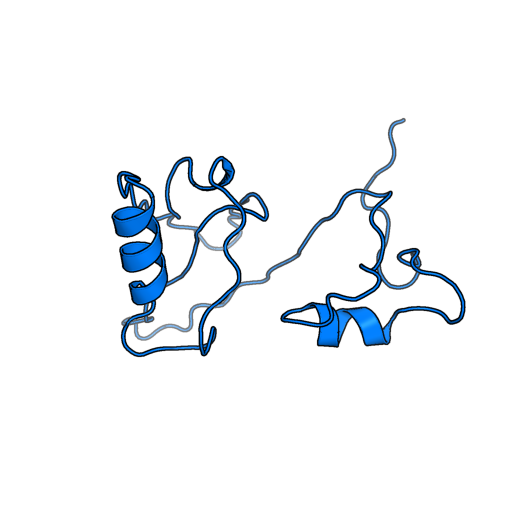2 PHE A CA 1
ATOM 877 C C . PHE A 1 112 ? 9.549 -8.854 -10.668 1.00 95.94 112 PHE A C 1
ATOM 879 O O . PHE A 1 112 ? 9.142 -8.504 -11.773 1.00 95.94 112 PHE A O 1
ATOM 886 N N . PRO A 1 113 ? 9.442 -10.124 -10.247 1.00 95.81 113 PRO A N 1
ATOM 887 C CA . PRO A 1 113 ? 8.953 -11.193 -11.110 1.00 95.81 113 PRO A CA 1
ATOM 888 C C . PRO A 1 113 ? 7.466 -11.036 -11.446 1.00 95.81 113 PRO A C 1
ATOM 890 O O . PRO A 1 113 ? 6.657 -10.680 -10.583 1.00 95.81 113 PRO A O 1
ATOM 893 N N . ILE A 1 114 ? 7.105 -11.388 -12.682 1.00 95.19 114 ILE A N 1
ATOM 894 C CA . ILE A 1 114 ? 5.711 -11.542 -13.105 1.00 95.19 114 ILE A CA 1
ATOM 895 C C . ILE A 1 114 ? 5.066 -12.681 -12.309 1.00 95.19 114 ILE A C 1
ATOM 897 O O . ILE A 1 114 ? 5.619 -13.774 -12.192 1.00 95.19 114 ILE A O 1
ATOM 901 N N . LEU A 1 115 ? 3.890 -12.417 -11.735 1.00 94.19 115 LEU A N 1
ATOM 902 C CA . LEU A 1 115 ? 3.206 -13.367 -10.855 1.00 94.19 115 LEU A CA 1
ATOM 903 C C . LEU A 1 115 ? 2.378 -14.404 -11.627 1.00 94.19 115 LEU A C 1
ATOM 905 O O . LEU A 1 115 ? 2.303 -15.559 -11.212 1.00 94.19 115 LEU A O 1
ATOM 909 N N . TRP A 1 116 ? 1.742 -13.996 -12.724 1.00 92.06 116 TRP A N 1
ATOM 910 C CA . TRP A 1 116 ? 0.992 -14.868 -13.626 1.00 92.06 116 TRP A CA 1
ATOM 911 C C . TRP A 1 116 ? 0.899 -14.224 -15.013 1.00 92.06 116 TRP A C 1
ATOM 913 O O . TRP A 1 116 ? 1.060 -13.014 -15.154 1.00 92.06 116 TRP A O 1
ATOM 923 N N . GLN A 1 117 ? 0.623 -15.040 -16.025 1.00 88.25 117 GLN A N 1
ATOM 924 C CA . GLN A 1 117 ? 0.282 -14.605 -17.377 1.00 88.25 117 GLN A CA 1
ATOM 925 C C . GLN A 1 117 ? -1.065 -15.227 -17.739 1.00 88.25 117 GLN A C 1
ATOM 927 O O . GLN A 1 117 ? -1.375 -16.334 -17.280 1.00 88.25 117 GLN A O 1
ATOM 932 N N . ASP A 1 118 ? -1.870 -14.511 -18.521 1.00 83.56 118 ASP A N 1
ATOM 933 C CA . ASP A 1 118 ? -3.081 -15.095 -19.091 1.00 83.56 118 ASP A CA 1
ATOM 934 C C . ASP A 1 118 ? -2.699 -16.292 -19.974 1.00 83.56 118 ASP A C 1
ATOM 936 O O . ASP A 1 118 ? -1.647 -16.298 -20.618 1.00 83.56 118 ASP A O 1
ATOM 940 N N . LYS A 1 119 ? -3.522 -17.341 -19.923 1.00 66.56 119 LYS A N 1
ATOM 941 C CA . LYS A 1 119 ? -3.311 -18.573 -20.690 1.00 66.56 119 LYS A CA 1
ATOM 942 C C . LYS A 1 119 ? -3.681 -18.412 -22.155 1.00 66.56 119 LYS A C 1
ATOM 944 O O . LYS A 1 119 ? -4.704 -17.744 -22.420 1.00 66.56 119 LYS A O 1
#

Radius of gyration: 17.2 Å; chains: 1; bounding box: 38×38×46 Å

Sequence (119 aa):
FVTGSHKWDLHPPSGTFNAPDDYKKELKIYAKNNNKTLNIVGVNVPAGGVSFHHGLTWHGSGLNNSQNHRRALVAHCVPDDAKFHPTNCGGTGRIYRKYKMNNTDELNESFFPILWQDK

pLDDT: mean 90.96, std 7.81, range [65.06, 97.44]

Foldseek 3Di:
DFPPQLVPDDDDDDDDCPDDPDNCVVVVVVCVVVVHDGDDDDDDAPVVGDDDDDPRDDDDDDDDPDPDDDDDDDDDDDDQQDWLDPPPCDDCNVVQCVQDDPPGRHDDCVSRNDPDDDD

Secondary structure (DSSP, 8-state):
-BTTGGGSPP----S--SS-TTTTHHHHHHHHHTT----B------TT------TT---------SSS-----------TT-B--SS---TTHHHHGGGPPTT--B--TTTS-------